Protein AF-A0A2A9DLI1-F1 (afdb_monomer)

Structure (mmCIF, N/CA/C/O backbone):
data_AF-A0A2A9DLI1-F1
#
_entry.id   AF-A0A2A9DLI1-F1
#
loop_
_atom_site.group_PDB
_atom_site.id
_atom_site.type_symbol
_atom_site.label_atom_id
_atom_site.label_alt_id
_atom_site.label_comp_id
_atom_site.label_asym_id
_atom_site.label_entity_id
_atom_site.label_seq_id
_atom_site.pdbx_PDB_ins_code
_atom_site.Cartn_x
_atom_site.Cartn_y
_atom_site.Cartn_z
_atom_site.occupancy
_atom_site.B_iso_or_equiv
_atom_site.auth_seq_id
_atom_site.auth_comp_id
_atom_site.auth_asym_id
_atom_site.auth_atom_id
_atom_site.pdbx_PDB_model_num
ATOM 1 N N . MET A 1 1 ? -29.286 -0.098 38.125 1.00 55.16 1 MET A N 1
ATOM 2 C CA . MET A 1 1 ? -28.072 0.330 37.416 1.00 55.16 1 MET A CA 1
ATOM 3 C C . MET A 1 1 ? -27.124 0.903 38.448 1.00 55.16 1 MET A C 1
ATOM 5 O O . MET A 1 1 ? -27.412 1.953 39.013 1.00 55.16 1 MET A O 1
ATOM 9 N N . THR A 1 2 ? -26.099 0.142 38.818 1.00 68.56 2 THR A N 1
ATOM 10 C CA . THR A 1 2 ? -25.084 0.616 39.771 1.00 68.56 2 THR A CA 1
ATOM 11 C C . THR A 1 2 ? -24.120 1.558 39.053 1.00 68.56 2 THR A C 1
ATOM 13 O O . THR A 1 2 ? -23.971 1.491 37.834 1.00 68.56 2 THR A O 1
ATOM 16 N N . THR A 1 3 ? -23.460 2.455 39.782 1.00 70.75 3 THR A N 1
ATOM 17 C CA . THR A 1 3 ? -22.544 3.461 39.216 1.00 70.75 3 THR A CA 1
ATOM 18 C C . THR A 1 3 ? -21.444 2.839 38.341 1.00 70.75 3 THR A C 1
ATOM 20 O O . THR A 1 3 ? -20.998 3.462 37.383 1.00 70.75 3 THR A O 1
ATOM 23 N N . ASN A 1 4 ? -21.064 1.587 38.620 1.00 68.75 4 ASN A N 1
ATOM 24 C CA . ASN A 1 4 ? -20.080 0.824 37.850 1.00 68.75 4 ASN A CA 1
ATOM 25 C C . ASN A 1 4 ? -20.619 0.355 36.486 1.00 68.75 4 ASN A C 1
ATOM 27 O O . ASN A 1 4 ? -19.917 0.468 35.491 1.00 68.75 4 ASN A O 1
ATOM 31 N N . GLU A 1 5 ? -21.883 -0.073 36.399 1.00 67.38 5 GLU A N 1
ATOM 32 C CA . GLU A 1 5 ? -22.504 -0.483 35.124 1.00 67.38 5 GLU A CA 1
ATOM 33 C C . GLU A 1 5 ? -22.670 0.699 34.156 1.00 67.38 5 GLU A C 1
ATOM 35 O O . GLU A 1 5 ? -22.530 0.551 32.942 1.00 67.38 5 GLU A O 1
ATOM 40 N N . ALA A 1 6 ? -22.954 1.890 34.691 1.00 67.56 6 ALA A N 1
ATOM 41 C CA . ALA A 1 6 ? -23.044 3.124 33.911 1.00 67.56 6 ALA A CA 1
ATOM 42 C C . ALA A 1 6 ? -21.670 3.582 33.382 1.00 67.56 6 ALA A C 1
ATOM 44 O O . ALA A 1 6 ? -21.570 4.088 32.266 1.00 67.56 6 ALA A O 1
ATOM 45 N N . LEU A 1 7 ? -20.604 3.378 34.164 1.00 65.06 7 LEU A N 1
ATOM 46 C CA . LEU A 1 7 ? -19.228 3.663 33.745 1.00 65.06 7 LEU A CA 1
ATOM 47 C C . LEU A 1 7 ? -18.740 2.680 32.676 1.00 65.06 7 LEU A C 1
ATOM 49 O O . LEU A 1 7 ? -18.120 3.104 31.703 1.00 65.06 7 LEU A O 1
ATOM 53 N N . ASP A 1 8 ? -19.051 1.392 32.826 1.00 67.06 8 ASP A N 1
ATOM 54 C CA . ASP A 1 8 ? -18.681 0.375 31.843 1.00 67.06 8 ASP A CA 1
ATOM 55 C C . ASP A 1 8 ? -19.401 0.610 30.512 1.00 67.06 8 ASP A C 1
ATOM 57 O O . ASP A 1 8 ? -18.754 0.689 29.471 1.00 67.06 8 ASP A O 1
ATOM 61 N N . THR A 1 9 ? -20.718 0.829 30.525 1.00 65.38 9 THR A N 1
ATOM 62 C CA . THR A 1 9 ? -21.484 1.126 29.297 1.00 65.38 9 THR A CA 1
ATOM 63 C C . THR A 1 9 ? -21.004 2.389 28.578 1.00 65.38 9 THR A C 1
ATOM 65 O O . THR A 1 9 ? -20.878 2.373 27.354 1.00 65.38 9 THR A O 1
ATOM 68 N N . ALA A 1 10 ? -20.661 3.456 29.308 1.00 65.06 10 ALA A N 1
ATOM 69 C CA . ALA A 1 10 ? -20.071 4.657 28.715 1.00 65.06 10 ALA A CA 1
ATOM 70 C C . ALA A 1 10 ? -18.690 4.380 28.093 1.00 65.06 10 ALA A C 1
ATOM 72 O O . ALA A 1 10 ? -18.407 4.815 26.978 1.00 65.06 10 ALA A O 1
ATOM 73 N N . LYS A 1 11 ? -17.846 3.602 28.780 1.00 64.12 11 LYS A N 1
ATOM 74 C CA . LYS A 1 11 ? -16.504 3.247 28.307 1.00 64.12 11 LYS A CA 1
ATOM 75 C C . LYS A 1 11 ? -16.549 2.371 27.052 1.00 64.12 11 LYS A C 1
ATOM 77 O O . LYS A 1 11 ? -15.819 2.646 26.103 1.00 64.12 11 LYS A O 1
ATOM 82 N N . TYR A 1 12 ? -17.407 1.351 27.014 1.00 62.59 12 TYR A N 1
ATOM 83 C CA . TYR A 1 12 ? -17.578 0.499 25.830 1.00 62.59 12 TYR A CA 1
ATOM 84 C C . TYR A 1 12 ? -18.196 1.276 24.655 1.00 62.59 12 TYR A C 1
ATOM 86 O O . TYR A 1 12 ? -17.711 1.160 23.529 1.00 62.59 12 TYR A O 1
ATOM 94 N N . GLY A 1 13 ? -19.167 2.157 24.927 1.00 64.56 13 GLY A N 1
ATOM 95 C CA . GLY A 1 13 ? -19.787 3.017 23.916 1.00 64.56 13 GLY A CA 1
ATOM 96 C C . GLY A 1 13 ? -18.830 4.015 23.248 1.00 64.56 13 GLY A C 1
ATOM 97 O O . GLY A 1 13 ? -19.039 4.370 22.093 1.00 64.56 13 GLY A O 1
ATOM 98 N N . GLU A 1 14 ? -17.755 4.445 23.919 1.00 64.19 14 GLU A N 1
ATOM 99 C CA . GLU A 1 14 ? -16.711 5.299 23.322 1.00 64.19 14 GLU A CA 1
ATOM 100 C C . GLU A 1 14 ? -15.627 4.513 22.561 1.00 64.19 14 GLU A C 1
ATOM 102 O O . GLU A 1 14 ? -15.019 5.030 21.614 1.00 64.19 14 GLU A O 1
ATOM 107 N N . ILE A 1 15 ? -15.371 3.260 22.944 1.00 65.94 15 ILE A N 1
ATOM 108 C CA . ILE A 1 15 ? -14.356 2.409 22.307 1.00 65.94 15 ILE A CA 1
ATOM 109 C C . ILE A 1 15 ? -14.815 1.965 20.909 1.00 65.94 15 ILE A C 1
ATOM 111 O O . ILE A 1 15 ? -14.052 2.082 19.946 1.00 65.94 15 ILE A O 1
ATOM 115 N N . GLU A 1 16 ? -16.071 1.544 20.755 1.00 76.56 16 GLU A N 1
ATOM 116 C CA . GLU A 1 16 ? -16.649 1.110 19.473 1.00 76.56 16 GLU A CA 1
ATOM 117 C C . GLU A 1 16 ? -16.503 2.115 18.303 1.00 76.56 16 GLU A C 1
ATOM 119 O O . GLU A 1 16 ? -16.023 1.720 17.226 1.00 76.56 16 GLU A O 1
ATOM 124 N N . PRO A 1 17 ? -16.854 3.411 18.451 1.00 80.56 17 PRO A N 1
ATOM 125 C CA . PRO A 1 17 ? -16.709 4.391 17.377 1.00 80.56 17 PRO A CA 1
ATOM 126 C C . PRO A 1 17 ? -15.239 4.688 17.067 1.00 80.56 17 PRO A C 1
ATOM 128 O O . PRO A 1 17 ? -14.883 4.930 15.908 1.00 80.56 17 PRO A O 1
ATOM 131 N N . LYS A 1 18 ? -14.353 4.6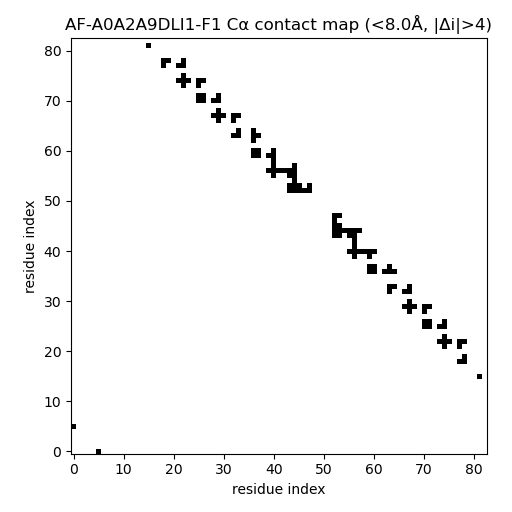16 18.069 1.00 83.12 18 LYS A N 1
ATOM 132 C CA . LYS A 1 18 ? -12.912 4.796 17.865 1.00 83.12 18 LYS A CA 1
ATOM 133 C C . LYS A 1 18 ? -12.339 3.661 17.021 1.00 83.12 18 LYS A C 1
ATOM 135 O O . LYS A 1 18 ? -11.637 3.933 16.048 1.00 83.12 18 LYS A O 1
ATOM 140 N N . ILE A 1 19 ? -12.673 2.410 17.334 1.00 85.25 19 ILE A N 1
ATOM 141 C CA . ILE A 1 19 ? -12.237 1.250 16.547 1.00 85.25 19 ILE A CA 1
ATOM 142 C C . ILE A 1 19 ? -12.828 1.323 15.126 1.00 85.25 19 ILE A C 1
ATOM 144 O O . ILE A 1 19 ? -12.145 0.988 14.160 1.00 85.25 19 ILE A O 1
ATOM 148 N N . ALA A 1 20 ? -14.066 1.816 14.950 1.00 85.44 20 ALA A N 1
ATOM 149 C CA . ALA A 1 20 ? -14.693 1.974 13.620 1.00 85.44 20 ALA A CA 1
ATOM 150 C C . ALA A 1 20 ? -13.914 2.931 12.732 1.00 85.44 20 ALA A C 1
ATOM 152 O O . ALA A 1 20 ? -13.645 2.623 11.571 1.00 85.44 20 ALA A O 1
ATOM 153 N N . LYS A 1 21 ? -13.468 4.042 13.315 1.00 89.62 21 LYS A N 1
ATOM 154 C CA . LYS A 1 21 ? -12.605 4.997 12.633 1.00 89.62 21 LYS A CA 1
ATOM 155 C C . LYS A 1 21 ? -11.280 4.367 12.198 1.00 89.62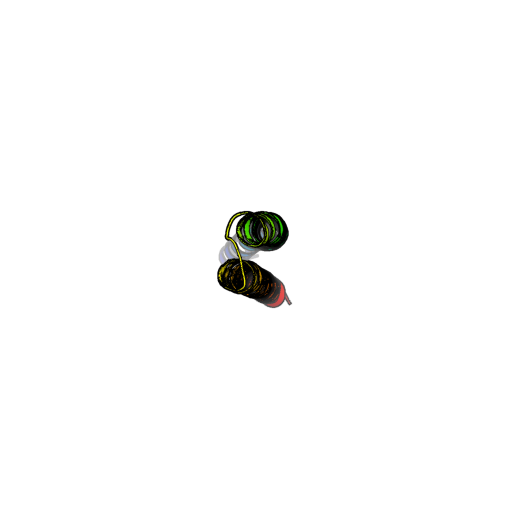 21 LYS A C 1
ATOM 157 O O . LYS A 1 21 ? -10.850 4.604 11.076 1.00 89.62 21 LYS A O 1
ATOM 162 N N . TRP A 1 22 ? -10.635 3.564 13.045 1.00 91.19 22 TRP A N 1
ATOM 163 C CA . TRP A 1 22 ? -9.372 2.906 12.684 1.00 91.19 22 TRP A CA 1
ATOM 164 C C . TRP A 1 22 ? -9.547 1.853 11.589 1.00 91.19 22 TRP A C 1
ATOM 166 O O . TRP A 1 22 ? -8.773 1.843 10.637 1.00 91.19 22 TRP A O 1
ATOM 176 N N . ALA A 1 23 ? -10.601 1.038 11.660 1.00 89.69 23 ALA A N 1
ATOM 177 C CA . ALA A 1 23 ? -10.917 0.066 10.616 1.00 89.69 23 ALA A CA 1
ATOM 178 C C . ALA A 1 23 ? -11.204 0.738 9.254 1.00 89.69 23 ALA A C 1
ATOM 180 O O . ALA A 1 23 ? -10.791 0.230 8.208 1.00 89.69 23 ALA A O 1
ATOM 181 N N . ASP A 1 24 ? -11.874 1.896 9.258 1.00 92.75 24 ASP A N 1
ATOM 182 C CA . ASP A 1 24 ? -12.098 2.720 8.062 1.00 92.75 24 ASP A CA 1
ATOM 183 C C . ASP A 1 24 ? -10.797 3.367 7.539 1.00 92.75 24 ASP A C 1
ATOM 185 O O . ASP A 1 24 ? -10.539 3.410 6.335 1.00 92.75 24 ASP A O 1
ATOM 189 N N . LEU A 1 2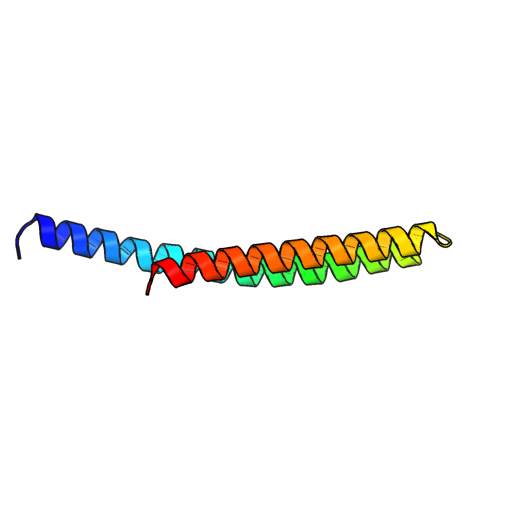5 ? -9.912 3.813 8.433 1.00 94.19 25 LEU A N 1
ATOM 190 C CA . LEU A 1 25 ? -8.594 4.314 8.040 1.00 94.19 25 LEU A CA 1
ATOM 191 C C . LEU A 1 25 ? -7.738 3.219 7.392 1.00 94.19 25 LEU A C 1
ATOM 193 O O . LEU A 1 25 ? -7.094 3.490 6.380 1.00 94.19 25 LEU A O 1
ATOM 197 N N . CYS A 1 26 ? -7.761 1.985 7.906 1.00 93.62 26 CYS A N 1
ATOM 198 C CA . CYS A 1 26 ? -7.012 0.867 7.326 1.00 93.62 26 CYS A CA 1
ATOM 199 C C . CYS A 1 26 ? -7.401 0.605 5.865 1.00 93.62 26 CYS A C 1
ATOM 201 O O . CYS A 1 26 ? -6.519 0.440 5.020 1.00 93.62 26 CYS A O 1
ATOM 203 N N . ILE A 1 27 ? -8.699 0.614 5.534 1.00 93.94 27 ILE A N 1
ATOM 204 C CA . ILE A 1 27 ? -9.134 0.393 4.146 1.00 93.94 27 ILE A CA 1
ATOM 205 C C . ILE A 1 27 ? -8.743 1.565 3.238 1.00 93.94 27 ILE A C 1
ATOM 207 O O . ILE A 1 27 ? -8.248 1.342 2.135 1.00 93.94 27 ILE A O 1
ATOM 211 N N . LYS A 1 28 ? -8.862 2.810 3.714 1.00 95.19 28 LYS A N 1
ATOM 212 C CA . LYS A 1 28 ? -8.414 3.993 2.963 1.00 95.19 28 LYS A CA 1
ATOM 213 C C . LYS A 1 28 ? -6.920 3.926 2.655 1.00 95.19 28 LYS A C 1
ATOM 215 O O . LYS A 1 28 ? -6.533 4.109 1.503 1.00 95.19 28 LYS A O 1
ATOM 220 N N . GLN A 1 29 ? -6.097 3.570 3.643 1.00 96.25 29 GLN A N 1
ATOM 221 C CA . GLN A 1 29 ? -4.654 3.458 3.423 1.00 96.25 29 GLN A CA 1
ATOM 222 C C . GLN A 1 29 ? -4.266 2.265 2.568 1.00 96.25 29 GLN A C 1
ATOM 224 O O . GLN A 1 29 ? -3.287 2.355 1.836 1.00 96.25 29 GLN A O 1
ATOM 229 N N . THR A 1 30 ? -5.059 1.196 2.570 1.00 97.25 30 THR A N 1
ATOM 230 C CA . THR A 1 30 ? -4.862 0.081 1.639 1.00 97.25 30 THR A CA 1
ATOM 231 C C . THR A 1 30 ? -4.921 0.582 0.194 1.00 97.25 30 THR A C 1
ATOM 233 O O . THR A 1 30 ? -4.011 0.316 -0.587 1.00 97.25 30 THR A O 1
ATOM 236 N N . PHE A 1 31 ? -5.937 1.380 -0.154 1.00 96.31 31 PHE A N 1
ATOM 237 C CA . PHE A 1 31 ? -6.042 1.959 -1.496 1.00 96.31 31 PHE A CA 1
ATOM 238 C C . PHE A 1 31 ? -4.907 2.931 -1.813 1.00 96.31 31 PHE A C 1
ATOM 240 O O . PHE A 1 31 ? -4.367 2.885 -2.915 1.00 96.31 31 PHE A O 1
ATOM 247 N N . VAL A 1 32 ? -4.510 3.775 -0.855 1.00 97.25 32 VAL A N 1
ATOM 248 C CA . VAL A 1 32 ? -3.373 4.691 -1.038 1.00 97.25 32 VAL A CA 1
ATOM 249 C C . VAL A 1 32 ? -2.089 3.915 -1.335 1.00 97.25 32 VAL A C 1
ATOM 251 O O . VAL A 1 32 ? -1.396 4.247 -2.294 1.00 97.25 32 VAL A O 1
ATOM 254 N N . VAL A 1 33 ? -1.793 2.863 -0.566 1.00 97.56 33 VAL A N 1
ATOM 255 C CA . VAL A 1 33 ? -0.602 2.019 -0.758 1.00 97.56 33 VAL A CA 1
ATOM 256 C C . VAL A 1 33 ? -0.634 1.315 -2.113 1.00 97.56 33 VAL A C 1
ATOM 258 O O . VAL A 1 33 ? 0.377 1.316 -2.810 1.00 97.56 33 VAL A O 1
ATOM 261 N N . ILE A 1 34 ? -1.783 0.767 -2.523 1.00 97.25 34 ILE A N 1
ATOM 262 C CA . ILE A 1 34 ? -1.930 0.110 -3.831 1.00 97.25 34 ILE A CA 1
ATOM 263 C C . ILE A 1 34 ? -1.692 1.107 -4.968 1.00 97.25 34 ILE A C 1
ATOM 265 O O . ILE A 1 34 ? -0.873 0.847 -5.845 1.00 97.25 34 ILE A O 1
ATOM 269 N N . ILE A 1 35 ? -2.373 2.256 -4.952 1.00 98.19 35 ILE A N 1
ATOM 270 C CA . ILE A 1 35 ? -2.266 3.259 -6.022 1.00 98.19 35 ILE A CA 1
ATOM 271 C C . ILE A 1 35 ? -0.836 3.800 -6.099 1.00 98.19 35 ILE A C 1
ATOM 273 O O . ILE A 1 35 ? -0.251 3.837 -7.182 1.00 98.19 35 ILE A O 1
ATOM 277 N N . ALA A 1 36 ? -0.249 4.171 -4.959 1.00 97.44 36 ALA A N 1
ATOM 278 C CA . ALA A 1 36 ? 1.123 4.662 -4.905 1.00 97.44 36 ALA A CA 1
ATOM 279 C C . ALA A 1 36 ? 2.123 3.597 -5.376 1.00 97.44 36 ALA A C 1
ATOM 281 O O . ALA A 1 36 ? 3.018 3.908 -6.157 1.00 97.44 36 ALA A O 1
ATOM 282 N N . GLY A 1 37 ? 1.947 2.342 -4.957 1.00 97.69 37 GLY A N 1
ATOM 283 C CA . GLY A 1 37 ? 2.791 1.223 -5.365 1.00 97.69 37 GLY A CA 1
ATOM 284 C C . GLY A 1 37 ? 2.733 0.951 -6.865 1.00 97.69 37 GLY A C 1
ATOM 285 O O . GLY A 1 37 ? 3.778 0.816 -7.495 1.00 97.69 37 GLY A O 1
ATOM 286 N N . ILE A 1 38 ? 1.532 0.931 -7.454 1.00 98.00 38 ILE A N 1
ATOM 287 C CA . ILE A 1 38 ? 1.350 0.760 -8.904 1.00 98.00 38 ILE A CA 1
ATOM 288 C C . ILE A 1 38 ? 2.095 1.861 -9.659 1.00 98.00 38 ILE A C 1
ATOM 290 O O . ILE A 1 38 ? 2.895 1.555 -10.542 1.00 98.00 38 ILE A O 1
ATOM 294 N N . ILE A 1 39 ? 1.866 3.125 -9.285 1.00 98.25 39 ILE A N 1
ATOM 295 C CA . ILE A 1 39 ? 2.465 4.286 -9.954 1.00 98.25 39 ILE A CA 1
ATOM 296 C C . ILE A 1 39 ? 3.990 4.264 -9.818 1.00 98.25 39 ILE A C 1
ATOM 298 O O . ILE A 1 39 ? 4.6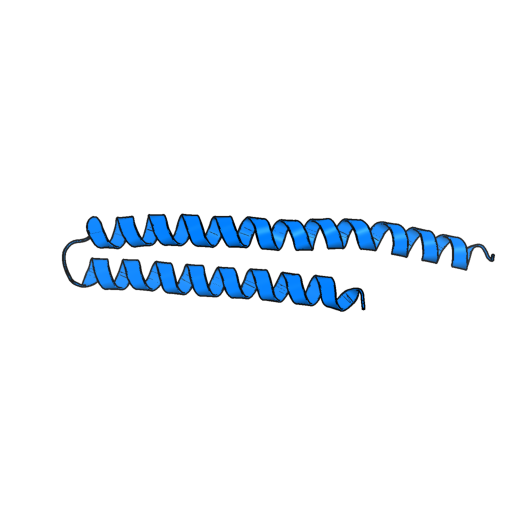90 4.367 -10.820 1.00 98.25 39 ILE A O 1
ATOM 302 N N . LEU A 1 40 ? 4.515 4.105 -8.600 1.00 97.50 40 LEU A N 1
ATOM 303 C CA . LEU A 1 40 ? 5.958 4.101 -8.355 1.00 97.50 40 LEU 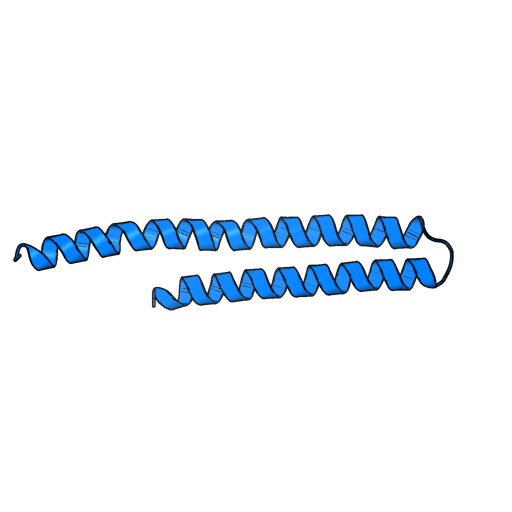A CA 1
ATOM 304 C C . LEU A 1 40 ? 6.651 2.930 -9.056 1.00 97.50 40 LEU A C 1
ATOM 306 O O . LEU A 1 40 ? 7.694 3.131 -9.673 1.00 97.50 40 LEU A O 1
ATOM 310 N N . GLY A 1 41 ? 6.065 1.732 -9.010 1.00 96.81 41 GLY A N 1
ATOM 311 C CA . GLY A 1 41 ? 6.624 0.572 -9.698 1.00 96.81 41 GLY A CA 1
ATOM 312 C C . GLY A 1 41 ? 6.624 0.747 -11.217 1.00 96.81 41 GLY A C 1
ATOM 313 O O . GLY A 1 41 ? 7.631 0.458 -11.853 1.00 96.81 41 GLY A O 1
ATOM 314 N N . ALA A 1 42 ? 5.560 1.317 -11.797 1.00 97.06 42 ALA A N 1
ATOM 315 C CA . ALA A 1 42 ? 5.509 1.623 -13.228 1.00 97.06 42 ALA A CA 1
ATOM 316 C C . ALA A 1 42 ? 6.539 2.690 -13.639 1.00 97.06 42 ALA A C 1
ATOM 318 O O . ALA A 1 42 ? 7.161 2.569 -14.692 1.00 97.06 42 ALA A O 1
ATOM 319 N N . ILE A 1 43 ? 6.754 3.714 -12.803 1.00 97.50 43 ILE A N 1
ATOM 320 C CA . ILE A 1 43 ? 7.797 4.721 -13.039 1.00 97.50 43 ILE A CA 1
ATOM 321 C C . ILE A 1 43 ? 9.174 4.061 -13.048 1.00 97.50 43 ILE 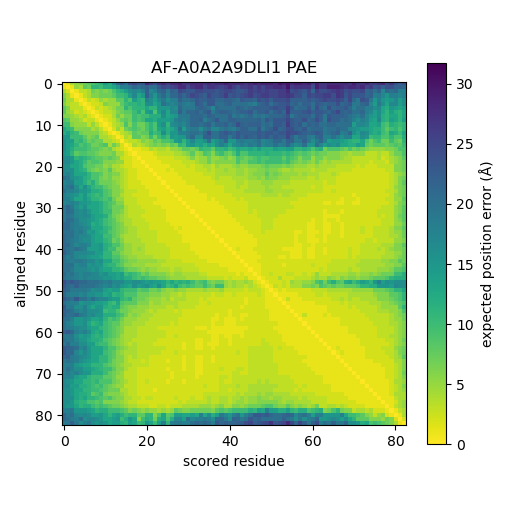A C 1
ATOM 323 O O . ILE A 1 43 ? 9.932 4.295 -13.980 1.00 97.50 43 ILE A O 1
ATOM 327 N N . LEU A 1 44 ? 9.502 3.233 -12.051 1.00 95.31 44 LEU A N 1
ATOM 328 C CA . LEU A 1 44 ? 10.803 2.559 -11.986 1.00 95.31 44 LEU A CA 1
ATOM 329 C C . LEU A 1 44 ? 11.019 1.606 -13.161 1.00 95.31 44 LEU A C 1
ATOM 331 O O . LEU A 1 44 ? 12.105 1.609 -13.735 1.00 95.31 44 LEU A O 1
ATOM 335 N N . TRP A 1 45 ? 9.977 0.867 -13.544 1.00 96.00 45 TRP A N 1
ATOM 336 C CA . TRP A 1 45 ? 10.006 -0.042 -14.688 1.00 96.00 45 TRP A CA 1
ATOM 337 C C . TRP A 1 45 ? 10.403 0.677 -15.980 1.00 96.00 45 TRP A C 1
ATOM 339 O O . TRP A 1 45 ? 11.183 0.153 -16.765 1.00 96.00 45 TRP A O 1
ATOM 349 N N . VAL A 1 46 ? 9.865 1.878 -16.214 1.00 95.25 46 VAL A N 1
ATOM 350 C CA . VAL A 1 46 ? 10.089 2.623 -17.464 1.00 95.25 46 VAL A CA 1
ATOM 351 C C . VAL A 1 46 ? 11.305 3.552 -17.387 1.00 95.25 46 VAL A C 1
ATOM 353 O O . VAL A 1 46 ? 11.936 3.822 -18.405 1.00 95.25 46 VAL A O 1
ATOM 356 N N . ALA A 1 47 ? 11.628 4.085 -16.208 1.00 95.62 47 ALA A N 1
ATOM 357 C CA . ALA A 1 47 ? 12.684 5.084 -16.041 1.00 95.62 47 ALA A CA 1
ATOM 358 C C . ALA A 1 47 ? 14.085 4.477 -15.903 1.00 95.62 47 ALA A C 1
ATOM 360 O O . ALA A 1 47 ? 15.070 5.159 -16.192 1.00 95.62 47 ALA A O 1
ATOM 361 N N . VAL A 1 48 ? 14.187 3.233 -15.428 1.00 95.25 48 VAL A N 1
ATOM 362 C CA . VAL A 1 48 ? 15.458 2.518 -15.288 1.00 95.25 48 VAL A CA 1
ATOM 363 C C . VAL A 1 48 ? 15.580 1.522 -16.430 1.00 95.25 48 VAL A C 1
ATOM 365 O O . VAL A 1 48 ? 14.712 0.678 -16.616 1.00 95.25 48 VAL A O 1
ATOM 368 N N . ASP A 1 49 ? 16.661 1.631 -17.193 1.00 91.56 49 ASP A N 1
ATOM 369 C CA . ASP A 1 49 ? 16.823 0.853 -18.416 1.00 91.56 49 ASP A CA 1
ATOM 370 C C . ASP A 1 49 ? 17.213 -0.610 -18.132 1.00 91.56 49 ASP A C 1
ATOM 372 O O . ASP A 1 49 ? 18.014 -0.909 -17.235 1.00 91.56 49 ASP A O 1
ATOM 376 N N . GLY A 1 50 ? 16.664 -1.520 -18.934 1.00 91.94 50 GLY A N 1
ATOM 377 C CA . GLY A 1 50 ? 16.917 -2.959 -18.865 1.00 91.94 50 GLY A CA 1
ATOM 378 C C . GLY A 1 50 ? 16.318 -3.688 -17.652 1.00 91.94 50 GLY A C 1
ATOM 379 O O . GLY A 1 50 ? 15.470 -3.176 -16.925 1.00 91.94 50 GLY A O 1
ATOM 380 N N . ALA A 1 51 ? 16.796 -4.918 -17.433 1.00 93.88 51 ALA A N 1
ATOM 381 C CA . ALA A 1 51 ? 16.252 -5.858 -16.443 1.00 93.88 51 ALA A CA 1
ATOM 382 C C . ALA A 1 51 ? 16.208 -5.306 -15.004 1.00 93.88 51 ALA A C 1
ATOM 384 O O . ALA A 1 51 ? 15.313 -5.642 -14.236 1.00 93.88 51 ALA A O 1
ATOM 385 N N . THR A 1 52 ? 17.130 -4.408 -14.645 1.00 95.00 52 THR A N 1
ATOM 386 C CA . THR A 1 52 ? 17.144 -3.767 -13.323 1.00 95.00 52 THR A CA 1
ATOM 387 C C . THR A 1 52 ? 15.873 -2.953 -13.060 1.00 95.00 52 THR A C 1
ATOM 389 O O . THR A 1 52 ? 15.379 -2.947 -11.934 1.00 95.00 52 THR A O 1
ATOM 392 N N . GLY A 1 53 ? 15.339 -2.254 -14.068 1.00 94.62 53 GLY A N 1
ATOM 393 C CA . GLY A 1 53 ? 14.105 -1.480 -13.918 1.00 94.62 53 GLY A CA 1
ATOM 394 C C . GLY A 1 53 ? 12.888 -2.370 -13.716 1.00 94.62 53 GLY A C 1
ATOM 395 O O . GLY A 1 53 ? 12.072 -2.108 -12.831 1.00 94.62 53 GLY A O 1
ATOM 396 N N . GLU A 1 54 ? 12.815 -3.460 -14.479 1.00 95.94 54 GLU A N 1
ATOM 397 C CA . GLU A 1 54 ? 11.756 -4.467 -14.371 1.00 95.94 54 GLU A CA 1
ATOM 398 C C . GLU A 1 54 ? 11.747 -5.115 -12.977 1.00 95.94 54 GLU A C 1
ATOM 400 O O . GLU A 1 54 ? 10.706 -5.150 -12.316 1.00 95.94 54 GLU A O 1
ATOM 405 N N . ASP A 1 55 ? 12.918 -5.527 -12.478 1.00 97.25 55 ASP A N 1
ATOM 406 C CA . ASP A 1 55 ? 13.074 -6.127 -11.148 1.00 97.25 55 ASP A CA 1
ATOM 407 C C . ASP A 1 55 ? 12.683 -5.154 -10.024 1.00 97.25 55 ASP A C 1
ATOM 409 O O . ASP A 1 55 ? 11.974 -5.526 -9.083 1.00 97.25 55 ASP A O 1
ATOM 413 N N . LEU A 1 56 ? 13.106 -3.887 -10.114 1.00 97.25 56 LEU A N 1
ATOM 414 C CA . LEU A 1 56 ? 12.753 -2.859 -9.130 1.00 97.25 56 LEU A CA 1
ATOM 415 C C . LEU A 1 56 ? 11.257 -2.526 -9.160 1.00 97.25 56 LEU A C 1
ATOM 417 O O . LEU A 1 56 ? 10.639 -2.387 -8.101 1.00 97.25 56 LEU A O 1
ATOM 421 N N . GLY A 1 57 ? 10.664 -2.417 -10.351 1.00 96.56 57 GLY A N 1
ATOM 422 C CA . GLY A 1 57 ? 9.231 -2.191 -10.519 1.00 96.56 57 GLY A CA 1
ATOM 423 C C . GLY A 1 57 ? 8.407 -3.330 -9.918 1.00 96.56 57 GLY A C 1
ATOM 424 O O . GLY A 1 57 ? 7.510 -3.088 -9.104 1.00 96.56 57 GLY A O 1
ATOM 425 N N . ALA A 1 58 ? 8.775 -4.575 -10.234 1.00 97.31 58 ALA A N 1
ATOM 426 C CA . ALA A 1 58 ? 8.158 -5.769 -9.669 1.00 97.31 58 ALA A CA 1
ATOM 427 C C . ALA A 1 58 ? 8.300 -5.825 -8.138 1.00 97.31 58 ALA A C 1
ATOM 429 O O . ALA A 1 58 ? 7.318 -6.092 -7.440 1.00 97.31 58 ALA A O 1
ATOM 430 N N . LEU A 1 59 ? 9.484 -5.515 -7.596 1.00 97.62 59 LEU A N 1
ATOM 431 C CA . LEU A 1 59 ? 9.719 -5.478 -6.151 1.00 97.62 59 LEU A CA 1
ATOM 432 C C . LEU A 1 59 ? 8.802 -4.466 -5.451 1.00 97.62 59 LEU A C 1
ATOM 434 O O . LEU A 1 59 ? 8.217 -4.782 -4.414 1.00 97.62 59 LEU A O 1
ATOM 438 N N . VAL A 1 60 ? 8.634 -3.267 -6.019 1.00 98.06 60 VAL A N 1
ATOM 439 C CA . VAL A 1 60 ? 7.735 -2.245 -5.462 1.00 98.06 60 VAL A CA 1
ATOM 440 C C . VAL A 1 60 ? 6.285 -2.722 -5.456 1.00 98.06 60 VAL A C 1
ATOM 442 O O . VAL A 1 60 ? 5.587 -2.528 -4.458 1.00 98.06 60 VAL A O 1
ATOM 445 N N . TRP A 1 61 ? 5.828 -3.396 -6.513 1.00 97.75 61 TRP A N 1
ATOM 446 C CA . TRP A 1 61 ? 4.481 -3.969 -6.544 1.00 97.75 61 TRP A CA 1
ATOM 447 C C . TRP A 1 61 ? 4.288 -5.068 -5.497 1.00 97.75 61 TRP A C 1
ATOM 449 O O . TRP A 1 61 ? 3.257 -5.088 -4.824 1.00 97.75 61 TRP A O 1
ATOM 459 N N . VAL A 1 62 ? 5.285 -5.934 -5.296 1.00 97.88 62 VAL A N 1
ATOM 460 C CA . VAL A 1 62 ? 5.244 -6.974 -4.255 1.00 97.88 62 VAL A CA 1
ATOM 461 C C . VAL A 1 62 ? 5.183 -6.353 -2.859 1.00 97.88 62 VAL A C 1
ATOM 463 O O . VAL A 1 62 ? 4.355 -6.763 -2.043 1.00 97.88 62 VAL A O 1
ATOM 466 N N . LEU A 1 63 ? 6.001 -5.335 -2.579 1.00 97.94 63 LEU A N 1
ATOM 467 C CA . LEU A 1 63 ? 5.995 -4.640 -1.289 1.00 97.94 63 LEU A CA 1
ATOM 468 C C . LEU A 1 63 ? 4.671 -3.913 -1.031 1.00 97.94 63 LEU A C 1
ATOM 470 O O . LEU A 1 63 ? 4.127 -4.003 0.070 1.00 97.94 63 LEU A O 1
ATOM 474 N N . ALA A 1 64 ? 4.120 -3.233 -2.039 1.00 97.75 64 ALA A N 1
ATOM 475 C CA . ALA A 1 64 ? 2.823 -2.573 -1.931 1.00 97.75 64 ALA A CA 1
ATOM 476 C C . ALA A 1 64 ? 1.686 -3.583 -1.711 1.00 97.75 64 ALA A C 1
ATOM 478 O O . ALA A 1 64 ? 0.824 -3.360 -0.860 1.00 97.75 64 ALA A O 1
ATOM 479 N N . GLY A 1 65 ? 1.715 -4.722 -2.411 1.00 97.44 65 GLY A N 1
ATOM 480 C CA . GLY A 1 65 ? 0.783 -5.829 -2.199 1.00 97.44 65 GLY A CA 1
ATOM 481 C C . GLY A 1 65 ? 0.874 -6.402 -0.783 1.00 97.44 65 GLY A C 1
ATOM 482 O O . GLY A 1 65 ? -0.145 -6.546 -0.109 1.00 97.44 65 GLY A O 1
ATOM 483 N N . GLY A 1 66 ? 2.088 -6.650 -0.287 1.00 98.00 66 GLY A N 1
ATOM 484 C CA . GLY A 1 66 ? 2.319 -7.098 1.088 1.00 98.00 66 GLY A CA 1
ATOM 485 C C . GLY A 1 66 ? 1.823 -6.091 2.131 1.00 98.00 66 GLY A C 1
ATOM 486 O O . GLY A 1 66 ? 1.147 -6.469 3.088 1.00 98.00 66 GLY A O 1
ATOM 487 N N . GLY A 1 67 ? 2.081 -4.797 1.917 1.00 97.19 67 GLY A N 1
ATOM 488 C CA . GLY A 1 67 ? 1.582 -3.719 2.773 1.00 97.19 67 GLY A CA 1
ATOM 489 C C . GLY A 1 67 ? 0.054 -3.619 2.782 1.00 97.19 67 GLY A C 1
ATOM 490 O O . GLY A 1 67 ? -0.550 -3.462 3.843 1.00 97.19 67 GLY A O 1
ATOM 491 N N . ALA A 1 68 ? -0.587 -3.773 1.622 1.00 97.56 68 ALA A N 1
ATOM 492 C CA . ALA A 1 68 ? -2.041 -3.805 1.498 1.00 97.56 68 ALA A CA 1
ATOM 493 C C . ALA A 1 68 ? -2.657 -4.991 2.259 1.00 97.56 68 ALA A C 1
ATOM 495 O O . ALA A 1 68 ? -3.625 -4.813 2.999 1.00 97.56 68 ALA A O 1
ATOM 496 N N . ILE A 1 69 ? -2.065 -6.185 2.140 1.00 97.38 69 ILE A N 1
ATOM 497 C CA . ILE A 1 69 ? -2.496 -7.370 2.894 1.00 97.38 69 ILE A CA 1
ATOM 498 C C . ILE A 1 69 ? -2.364 -7.120 4.398 1.00 97.38 69 ILE A C 1
ATOM 500 O O . ILE A 1 69 ? -3.317 -7.358 5.133 1.00 97.38 69 ILE A O 1
ATOM 504 N N . ALA A 1 70 ? -1.231 -6.583 4.861 1.00 97.44 70 ALA A N 1
ATOM 505 C CA . ALA A 1 70 ? -1.029 -6.276 6.276 1.00 97.44 70 ALA A CA 1
ATOM 506 C C . ALA A 1 70 ? -2.088 -5.298 6.820 1.00 97.44 70 ALA A C 1
ATOM 508 O O . ALA A 1 70 ? -2.641 -5.523 7.897 1.00 97.44 70 ALA A O 1
ATOM 509 N N . LEU A 1 71 ? -2.424 -4.247 6.062 1.00 96.88 71 LEU A N 1
ATOM 510 C CA . LEU A 1 71 ? -3.461 -3.281 6.440 1.00 96.88 71 LEU A CA 1
ATOM 511 C C . LEU A 1 71 ? -4.855 -3.912 6.517 1.00 96.88 71 LEU A C 1
ATOM 513 O O . LEU A 1 71 ? -5.608 -3.613 7.448 1.00 96.88 71 LEU A O 1
ATOM 517 N N . ILE A 1 72 ? -5.198 -4.802 5.581 1.00 95.62 72 ILE A N 1
ATOM 518 C CA . ILE A 1 72 ? -6.459 -5.548 5.639 1.00 95.62 72 ILE A CA 1
ATOM 519 C C . ILE A 1 72 ? -6.465 -6.508 6.832 1.00 95.62 72 ILE A C 1
ATOM 521 O O . ILE A 1 72 ? -7.472 -6.569 7.531 1.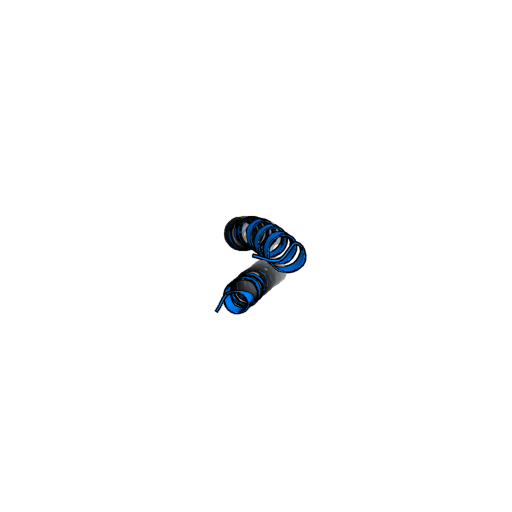00 95.62 72 ILE A O 1
ATOM 525 N N . SER A 1 73 ? -5.364 -7.203 7.123 1.00 95.69 73 SER A N 1
ATOM 526 C CA . SER A 1 73 ? -5.267 -8.096 8.285 1.00 95.69 73 SER A CA 1
ATOM 527 C C . SER A 1 73 ? -5.472 -7.347 9.603 1.00 95.69 73 SER A C 1
ATOM 529 O O . SER A 1 73 ? -6.252 -7.789 10.441 1.00 95.69 73 SER A O 1
ATOM 531 N N . ILE A 1 74 ? -4.856 -6.168 9.760 1.00 94.44 74 ILE A N 1
ATOM 532 C CA . ILE A 1 74 ? -5.081 -5.293 10.923 1.00 94.44 74 ILE A CA 1
ATOM 533 C C . ILE A 1 74 ? -6.554 -4.878 11.002 1.00 94.44 74 ILE A C 1
ATOM 535 O O . ILE A 1 74 ? -7.148 -4.898 12.077 1.00 94.44 74 ILE A O 1
ATOM 539 N N . ARG A 1 75 ? -7.173 -4.536 9.864 1.00 93.25 75 ARG A N 1
ATOM 540 C CA . ARG A 1 75 ? -8.600 -4.200 9.820 1.00 93.25 75 ARG A CA 1
ATOM 541 C C . ARG A 1 75 ? -9.477 -5.360 10.288 1.00 93.25 75 ARG A C 1
ATOM 543 O O . ARG A 1 75 ? -10.433 -5.102 11.010 1.00 93.25 75 ARG A O 1
ATOM 550 N N . GLN A 1 76 ? -9.195 -6.593 9.862 1.00 91.44 76 GLN A N 1
ATOM 551 C CA . GLN A 1 76 ? -9.973 -7.759 10.292 1.00 91.44 76 GLN A CA 1
ATOM 552 C C . GLN A 1 76 ? -9.813 -8.001 11.793 1.00 91.44 76 GLN A C 1
ATOM 554 O O . GLN A 1 76 ? -10.825 -8.120 12.471 1.00 91.44 76 GLN A O 1
ATOM 559 N N . ALA A 1 77 ? -8.590 -7.924 12.328 1.00 90.69 77 ALA A N 1
ATOM 560 C CA . ALA A 1 77 ? -8.347 -8.044 13.767 1.00 90.69 77 ALA A CA 1
ATOM 561 C C . ALA A 1 77 ? -9.134 -6.999 14.588 1.00 90.69 77 ALA A C 1
ATOM 563 O O . ALA A 1 77 ? -9.792 -7.338 15.565 1.00 90.69 77 ALA A O 1
ATOM 564 N N . LEU A 1 78 ? -9.160 -5.735 14.142 1.0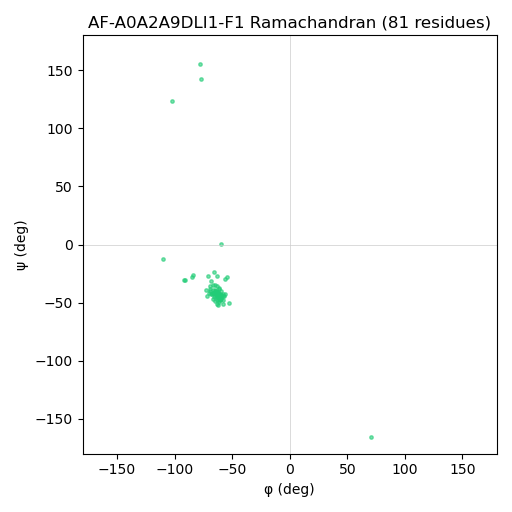0 88.12 78 LEU A N 1
ATOM 565 C CA . LEU A 1 78 ? -9.934 -4.663 14.791 1.00 88.12 78 LEU A CA 1
ATOM 566 C C . LEU A 1 78 ? -11.460 -4.860 14.718 1.00 88.12 78 LEU A C 1
ATOM 568 O O . LEU A 1 78 ? -12.206 -4.243 15.480 1.00 88.12 78 LEU A O 1
ATOM 572 N N . LEU A 1 79 ? -11.956 -5.618 13.741 1.00 85.75 79 LEU A N 1
ATOM 573 C CA . LEU A 1 79 ? -13.385 -5.903 13.600 1.00 85.75 79 LEU A CA 1
ATOM 574 C C . LEU A 1 79 ? -13.787 -7.193 14.322 1.00 85.75 79 LEU A C 1
ATOM 576 O O . LEU A 1 79 ? -14.908 -7.255 14.816 1.00 85.75 79 LEU A O 1
ATOM 580 N N . GLU A 1 80 ? -12.886 -8.171 14.424 1.00 83.62 80 GLU A N 1
ATOM 581 C CA . GLU A 1 80 ? -13.063 -9.384 15.230 1.00 83.62 80 GLU A CA 1
ATOM 582 C C . GLU A 1 80 ? -13.155 -9.083 16.725 1.00 83.62 80 GLU A C 1
ATOM 584 O O . GLU A 1 80 ? -13.979 -9.691 17.393 1.00 83.62 80 GLU A O 1
ATOM 589 N N . GLU A 1 81 ? -12.428 -8.084 17.242 1.00 64.88 81 GLU A N 1
ATOM 590 C CA . GLU A 1 81 ? -12.556 -7.618 18.639 1.00 64.88 81 GLU A CA 1
ATOM 591 C C . GLU A 1 81 ? -13.969 -7.104 19.014 1.00 64.88 81 GLU A C 1
ATOM 593 O O . GLU A 1 81 ? -14.191 -6.665 20.142 1.00 64.88 81 GLU A O 1
ATOM 598 N N . ARG A 1 82 ? -14.930 -7.128 18.081 1.00 56.25 82 ARG A N 1
ATOM 599 C CA . ARG A 1 82 ? -16.319 -6.693 18.283 1.00 56.25 82 ARG A CA 1
ATOM 600 C C . ARG A 1 82 ? -17.358 -7.807 18.285 1.00 56.25 82 ARG A C 1
ATOM 602 O O . ARG A 1 82 ? -18.514 -7.504 18.579 1.00 56.25 82 ARG A O 1
ATOM 609 N N . VAL A 1 83 ? -16.995 -9.018 17.859 1.00 51.38 83 VAL A N 1
ATOM 610 C CA . VAL A 1 83 ? -17.897 -10.184 17.800 1.00 51.38 83 VAL A CA 1
ATOM 611 C C . VAL A 1 83 ? -17.702 -11.019 19.055 1.00 51.38 83 VAL A C 1
ATOM 613 O O . VAL A 1 83 ? -18.733 -11.414 19.641 1.00 51.38 83 VAL A O 1
#

Sequence (83 aa):
MTTNEALDTAKYGEIEPKIAKWADLCIKQTFVVIIAGIILGAILWVAVDGATGEDLGALVWVLAGGGAIALISIRQALLEERV

pLDDT: mean 87.74, std 13.29, range [51.38, 98.25]

Mean predicted aligned error: 7.55 Å

Organism: NCBI:txid1724

Foldseek 3Di:
DDPVVVVVVVVVVVVVVVLVVLLVVLQVVLVVLQVCLQVVLVCQLPVDDDPRSPVSSVVSNVVSVVSSVVSVVVSVVSVVVPD

Secondary structure (DSSP, 8-state):
--HHHHHHHHHHHHHHHHHHHHHHHHHHHHHH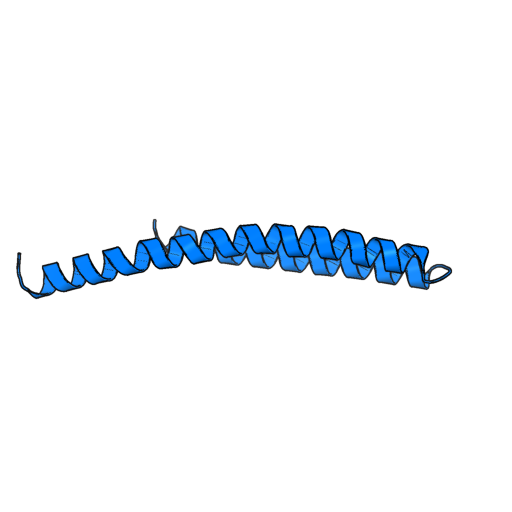HHHHHHHHHHHHHHHS-SHHHHHHHHHHHHHHHHHHHHHHHHHHHHHHTT-

Solvent-accessible surface area (backbone atoms only — not comparable to full-atom values): 4257 Å² total; per-residue (Å²): 133,54,78,64,59,58,50,48,53,53,52,54,63,56,47,54,60,52,47,50,51,51,37,53,47,26,56,54,49,27,52,50,40,42,54,51,18,51,53,52,13,53,48,36,34,72,73,34,79,66,71,65,9,46,53,51,12,53,50,36,39,52,53,21,51,52,51,28,51,52,30,51,52,53,28,49,55,60,54,55,81,72,115

Radius of gyration: 20.27 Å; Cα contacts (8 Å, |Δi|>4): 67; chains: 1; bounding box: 45×16×59 Å